Protein AF-A0A970FTD8-F1 (afdb_monomer_lite)

Foldseek 3Di:
DDDPVVVVVVLCVVQVVDQDAWEWEDDPPDIATDDTSVNPDPWDFPDDDQVQQKTWTWDDDPNDTDIDMGGYHYDYPPDD

Radius of gyration: 13.35 Å; chains: 1; bounding box: 40×21×34 Å

Structure (mmCIF, N/CA/C/O backbone):
data_AF-A0A970FTD8-F1
#
_entry.id   AF-A0A970FTD8-F1
#
loop_
_atom_site.group_PDB
_atom_site.id
_atom_site.type_symbol
_atom_site.label_atom_id
_atom_site.label_alt_id
_atom_site.label_comp_id
_atom_site.label_asym_id
_atom_site.label_entity_id
_atom_site.label_seq_id
_atom_site.pdbx_PDB_ins_code
_atom_site.Cartn_x
_atom_site.Cartn_y
_atom_site.Cartn_z
_atom_site.occupancy
_atom_site.B_iso_or_equiv
_atom_site.auth_seq_id
_atom_site.auth_comp_id
_atom_site.auth_asym_id
_atom_site.auth_atom_id
_atom_site.pdbx_PDB_model_num
ATOM 1 N N . LEU A 1 1 ? 12.332 2.339 -19.228 1.00 61.25 1 LEU A N 1
ATOM 2 C CA . LEU A 1 1 ? 11.831 1.646 -18.024 1.00 61.25 1 LEU A CA 1
ATOM 3 C C . LEU A 1 1 ? 11.632 0.187 -18.403 1.00 61.25 1 LEU A C 1
ATOM 5 O O . LEU A 1 1 ? 10.968 -0.067 -19.403 1.00 61.25 1 LEU A O 1
ATOM 9 N N . GLN A 1 2 ? 12.280 -0.735 -17.699 1.00 76.06 2 GLN A N 1
ATOM 10 C CA . GLN A 1 2 ? 12.161 -2.185 -17.892 1.00 76.06 2 GLN A CA 1
ATOM 11 C C . GLN A 1 2 ? 12.114 -2.843 -16.508 1.00 76.06 2 GLN A C 1
ATOM 13 O O . GLN A 1 2 ? 12.679 -2.289 -15.570 1.00 76.06 2 GLN A O 1
ATOM 18 N N . GLY A 1 3 ? 11.452 -3.995 -16.376 1.00 75.38 3 GLY A N 1
ATOM 19 C CA . GLY A 1 3 ? 11.355 -4.706 -15.094 1.00 75.38 3 GLY A CA 1
ATOM 20 C C . GLY A 1 3 ? 10.658 -3.886 -14.001 1.00 75.38 3 GLY A C 1
ATOM 21 O O . GLY A 1 3 ? 9.667 -3.212 -14.272 1.00 75.38 3 GLY A O 1
ATOM 22 N N . GLU A 1 4 ? 11.201 -3.914 -12.785 1.00 68.31 4 GLU A N 1
ATOM 23 C CA . GLU A 1 4 ? 10.621 -3.310 -11.571 1.00 68.31 4 GLU A CA 1
ATOM 24 C C . GLU A 1 4 ? 10.318 -1.805 -11.714 1.00 68.31 4 GLU A C 1
ATOM 26 O O . GLU A 1 4 ? 9.294 -1.318 -11.233 1.00 68.31 4 GLU A O 1
ATOM 31 N N . ASP A 1 5 ? 11.150 -1.070 -12.457 1.00 71.69 5 ASP A N 1
ATOM 32 C CA . ASP A 1 5 ? 10.934 0.350 -12.757 1.00 71.69 5 ASP A CA 1
ATOM 33 C C . ASP A 1 5 ? 9.676 0.593 -13.600 1.00 71.69 5 ASP A C 1
ATOM 35 O O . ASP A 1 5 ? 8.972 1.595 -13.435 1.00 71.69 5 ASP A O 1
ATOM 39 N N . LEU A 1 6 ? 9.402 -0.310 -14.549 1.00 78.56 6 LEU A N 1
ATOM 40 C CA . LEU A 1 6 ? 8.197 -0.249 -15.369 1.00 78.56 6 LEU A CA 1
ATOM 41 C C . LEU A 1 6 ? 6.968 -0.572 -14.517 1.00 78.56 6 LEU A C 1
ATOM 43 O O . LEU A 1 6 ? 5.959 0.119 -14.640 1.00 78.56 6 LEU A O 1
ATOM 47 N N . ASP A 1 7 ? 7.068 -1.552 -13.622 1.00 74.62 7 ASP A N 1
ATOM 48 C CA . ASP A 1 7 ? 5.977 -1.929 -12.724 1.00 74.62 7 ASP A CA 1
ATOM 49 C C . ASP A 1 7 ? 5.612 -0.790 -11.765 1.00 74.62 7 ASP A C 1
ATOM 51 O O . ASP A 1 7 ? 4.429 -0.475 -11.609 1.00 74.62 7 ASP A O 1
ATOM 55 N N . TYR A 1 8 ? 6.610 -0.100 -11.204 1.00 71.81 8 TYR A N 1
ATOM 56 C CA . TYR A 1 8 ? 6.403 1.083 -10.367 1.00 71.81 8 TYR A CA 1
ATOM 57 C C . TYR A 1 8 ? 5.773 2.252 -11.143 1.00 71.81 8 TYR A C 1
ATOM 59 O O . TYR A 1 8 ? 4.822 2.883 -10.672 1.00 71.81 8 TYR A O 1
ATOM 67 N N . ALA A 1 9 ? 6.254 2.536 -12.358 1.00 79.12 9 ALA A N 1
ATOM 68 C CA . ALA A 1 9 ? 5.700 3.604 -13.189 1.00 79.12 9 ALA A CA 1
ATOM 69 C C . ALA A 1 9 ? 4.258 3.307 -13.635 1.00 79.12 9 ALA A C 1
ATOM 71 O O . ALA A 1 9 ? 3.403 4.194 -13.606 1.00 79.12 9 ALA A O 1
ATOM 72 N N . LEU A 1 10 ? 3.965 2.055 -14.002 1.00 78.94 10 LEU A N 1
ATOM 73 C CA . LEU A 1 10 ? 2.613 1.602 -14.326 1.00 78.94 10 LEU A CA 1
ATOM 74 C C . LEU A 1 10 ? 1.695 1.650 -13.104 1.00 78.94 10 LEU A C 1
ATOM 76 O O . LEU A 1 10 ? 0.528 2.009 -13.235 1.00 78.94 10 LEU A O 1
ATOM 80 N N . TRP A 1 11 ? 2.210 1.322 -11.921 1.00 76.56 11 TRP A N 1
ATOM 81 C CA . TRP A 1 11 ? 1.475 1.443 -10.668 1.00 76.56 11 TRP A CA 1
ATOM 82 C C . TRP A 1 11 ? 1.097 2.900 -10.371 1.00 76.56 11 TRP A C 1
ATOM 84 O O . TRP A 1 11 ? -0.080 3.187 -10.167 1.00 76.56 11 TRP A O 1
ATOM 94 N N . LEU A 1 12 ? 2.039 3.845 -10.466 1.00 75.56 12 LEU A N 1
ATOM 95 C CA . LEU A 1 12 ? 1.742 5.281 -10.350 1.00 75.56 12 LEU A CA 1
ATOM 96 C C . LEU A 1 12 ? 0.713 5.748 -11.387 1.00 75.56 12 LEU A C 1
ATOM 98 O O . LEU A 1 12 ? -0.206 6.496 -11.051 1.00 75.56 12 LEU A O 1
ATOM 102 N N . TYR A 1 13 ? 0.854 5.296 -12.636 1.00 80.38 13 TYR A N 1
ATOM 103 C CA . TYR A 1 13 ? -0.064 5.630 -13.723 1.00 80.38 13 TYR A CA 1
ATOM 104 C C . TYR A 1 13 ? -1.495 5.140 -13.451 1.00 80.38 13 TYR A C 1
ATOM 106 O O . TYR A 1 13 ? -2.436 5.907 -13.630 1.00 80.38 13 TYR A O 1
ATOM 114 N N . ARG A 1 14 ? -1.672 3.908 -12.944 1.00 79.00 14 ARG A N 1
ATOM 115 C CA . ARG A 1 14 ? -2.989 3.356 -12.556 1.00 79.00 14 ARG A CA 1
ATOM 116 C C . ARG A 1 14 ? -3.698 4.169 -11.472 1.00 79.00 14 ARG A C 1
ATOM 118 O O . ARG A 1 14 ? -4.916 4.087 -11.352 1.00 79.00 14 ARG A O 1
ATOM 125 N N . HIS A 1 15 ? -2.951 4.949 -10.696 1.00 75.25 15 HIS A N 1
ATOM 126 C CA . HIS A 1 15 ? -3.492 5.814 -9.651 1.00 75.25 15 HIS A CA 1
ATOM 127 C C . HIS A 1 15 ? -3.547 7.294 -10.061 1.00 75.25 15 HIS A C 1
ATOM 129 O O . HIS A 1 15 ? -3.577 8.157 -9.188 1.00 75.25 15 HIS A O 1
ATOM 135 N N . ASP A 1 16 ? -3.561 7.607 -11.363 1.00 77.50 16 ASP A N 1
ATOM 136 C CA . ASP A 1 16 ? -3.566 8.977 -11.908 1.00 77.50 16 ASP A CA 1
ATOM 137 C C . ASP A 1 16 ? -2.406 9.845 -11.380 1.00 77.50 16 ASP A C 1
ATOM 139 O O . ASP A 1 16 ? -2.535 11.058 -11.203 1.00 77.50 16 ASP A O 1
ATOM 143 N N . GLY A 1 17 ? -1.275 9.220 -11.033 1.00 71.69 17 GLY A N 1
ATOM 144 C CA . GLY A 1 17 ? -0.158 9.881 -10.349 1.00 71.69 17 GLY A CA 1
ATOM 145 C C . GLY A 1 17 ? -0.480 10.367 -8.926 1.00 71.69 17 GLY A C 1
ATOM 146 O O . GLY A 1 17 ? 0.358 11.002 -8.287 1.00 71.69 17 GLY A O 1
ATOM 147 N N . LEU A 1 18 ? -1.675 10.072 -8.407 1.00 71.12 18 LEU A N 1
ATOM 148 C CA . LEU A 1 18 ? -2.189 10.500 -7.111 1.00 71.12 18 LEU A CA 1
ATOM 149 C C . LEU A 1 18 ? -2.247 9.317 -6.142 1.00 71.12 18 LEU A C 1
ATOM 151 O O . LEU A 1 18 ? -3.219 8.563 -6.081 1.00 71.12 18 LEU A O 1
ATOM 155 N N . ILE A 1 19 ? -1.225 9.211 -5.296 1.00 73.12 19 ILE A N 1
ATOM 156 C CA . ILE A 1 19 ? -1.194 8.230 -4.208 1.00 73.12 19 ILE A CA 1
ATOM 157 C C . ILE A 1 19 ? -2.142 8.678 -3.090 1.00 73.12 19 ILE A C 1
ATOM 159 O O . ILE A 1 19 ? -1.783 9.438 -2.188 1.00 73.12 19 ILE A O 1
ATOM 163 N N . ARG A 1 20 ? -3.395 8.221 -3.167 1.00 71.62 20 ARG A N 1
ATOM 164 C CA . ARG A 1 20 ? -4.389 8.389 -2.099 1.00 71.62 20 ARG A CA 1
ATOM 165 C C . ARG A 1 20 ? -4.128 7.401 -0.952 1.00 71.62 20 ARG A C 1
ATOM 167 O O . ARG A 1 20 ? -3.507 6.361 -1.171 1.00 71.62 20 ARG A O 1
ATOM 174 N N . PRO A 1 21 ? -4.598 7.689 0.276 1.00 71.50 21 PRO A N 1
ATOM 175 C CA . PRO A 1 21 ? -4.528 6.725 1.369 1.00 71.50 21 PRO A CA 1
ATOM 176 C C . PRO A 1 21 ? -5.201 5.405 0.984 1.00 71.50 21 PRO A C 1
ATOM 178 O O . PRO A 1 21 ? -6.304 5.415 0.441 1.00 71.50 21 PRO A O 1
ATOM 181 N N . SER A 1 22 ? -4.559 4.280 1.290 1.00 74.56 22 SER A N 1
ATOM 182 C CA . SER A 1 22 ? -5.189 2.967 1.109 1.00 74.56 22 SER A CA 1
ATOM 183 C C . SER A 1 22 ? -6.138 2.661 2.267 1.00 74.56 22 SER A C 1
ATOM 185 O O . SER A 1 22 ? -5.962 3.154 3.387 1.00 74.56 22 SER A O 1
ATOM 187 N N . ARG A 1 23 ? -7.160 1.843 2.020 1.00 73.62 23 ARG A N 1
ATOM 188 C CA . ARG A 1 23 ? -8.036 1.321 3.077 1.00 73.62 23 ARG A CA 1
ATOM 189 C C . ARG A 1 23 ? -7.616 -0.103 3.380 1.00 73.62 23 ARG A C 1
ATOM 191 O O . ARG A 1 23 ? -7.442 -0.910 2.468 1.00 73.62 23 ARG A O 1
ATOM 198 N N . VAL A 1 24 ? -7.451 -0.397 4.660 1.00 73.81 24 VAL A N 1
ATOM 199 C CA . VAL A 1 24 ? -7.032 -1.712 5.139 1.00 73.81 24 VAL A CA 1
ATOM 200 C C . VAL A 1 24 ? -8.054 -2.242 6.137 1.00 73.81 24 VAL A C 1
ATOM 202 O O . VAL A 1 24 ? -8.598 -1.499 6.951 1.00 73.81 24 VAL A O 1
ATOM 205 N N . LEU A 1 25 ? -8.332 -3.533 6.041 1.00 68.25 25 LEU A N 1
ATOM 206 C CA . LEU A 1 25 ? -9.136 -4.310 6.968 1.00 68.25 25 LEU A CA 1
ATOM 207 C C . LEU A 1 25 ? -8.177 -5.145 7.813 1.00 68.25 25 LEU A C 1
ATOM 209 O O . LEU A 1 25 ? -7.337 -5.851 7.255 1.00 68.25 25 LEU A O 1
ATOM 213 N N . GLN 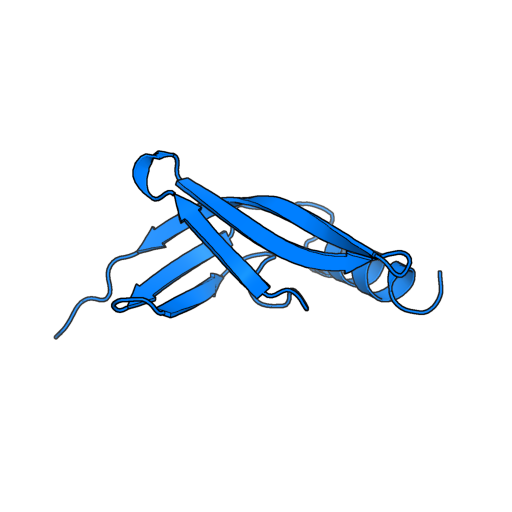A 1 26 ? -8.300 -5.080 9.135 1.00 66.31 26 GLN A N 1
ATOM 214 C CA . GLN A 1 26 ? -7.546 -5.955 10.029 1.00 66.31 26 GLN A CA 1
ATOM 215 C C . GLN A 1 26 ? -8.473 -7.018 10.623 1.00 66.31 26 GLN A C 1
ATOM 217 O O . GLN A 1 26 ? -9.498 -6.687 11.217 1.00 66.31 26 GLN A O 1
ATOM 222 N N . ALA A 1 27 ? -8.093 -8.287 10.477 1.00 57.47 27 ALA A N 1
ATOM 223 C CA . ALA A 1 27 ? -8.767 -9.440 11.061 1.00 57.47 27 ALA A CA 1
ATOM 224 C C . ALA A 1 27 ? -7.748 -10.251 11.877 1.00 57.47 27 ALA A C 1
ATOM 226 O O . ALA A 1 27 ? -6.968 -11.031 11.334 1.00 57.47 27 ALA A O 1
ATOM 227 N N . GLY A 1 28 ? -7.712 -10.023 13.194 1.00 65.69 28 GLY A N 1
ATOM 228 C CA . GLY A 1 28 ? -6.662 -10.575 14.056 1.00 65.69 28 GLY A CA 1
ATOM 229 C C . GLY A 1 28 ? -5.280 -10.038 13.666 1.00 65.69 28 GLY A C 1
ATOM 230 O O . GLY A 1 28 ? -5.070 -8.821 13.665 1.00 65.69 28 GLY A O 1
ATOM 231 N N . ASP A 1 29 ? -4.369 -10.945 13.311 1.00 62.44 29 ASP A N 1
ATOM 232 C CA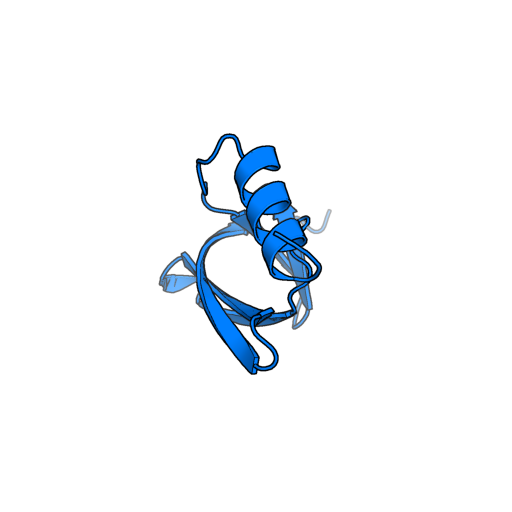 . ASP A 1 29 ? -3.005 -10.628 12.857 1.00 62.44 29 ASP A CA 1
ATOM 233 C C . ASP A 1 29 ? -2.905 -10.425 11.334 1.00 62.44 29 ASP A C 1
ATOM 235 O O . ASP A 1 29 ? -1.855 -10.034 10.821 1.00 62.44 29 ASP A O 1
ATOM 239 N N . GLU A 1 30 ? -3.989 -10.677 10.595 1.00 58.94 30 GLU A N 1
ATOM 240 C CA . GLU A 1 30 ? -4.025 -10.529 9.145 1.00 58.94 30 GLU A CA 1
ATOM 241 C C . GLU A 1 30 ? -4.486 -9.119 8.754 1.00 58.94 30 GLU A C 1
ATOM 243 O O . GLU A 1 30 ? -5.496 -8.606 9.243 1.00 58.94 30 GLU A O 1
ATOM 248 N N . ILE A 1 31 ? -3.741 -8.482 7.848 1.00 67.31 31 ILE A N 1
ATOM 249 C CA . ILE A 1 31 ? -4.077 -7.171 7.290 1.00 67.31 31 ILE A CA 1
ATOM 250 C C . ILE A 1 31 ? -4.359 -7.355 5.805 1.00 67.31 31 ILE A C 1
ATOM 252 O O . ILE A 1 31 ? -3.478 -7.738 5.037 1.00 67.31 31 ILE A O 1
ATOM 256 N N . LYS A 1 32 ? -5.581 -7.026 5.395 1.00 70.69 32 LYS A N 1
ATOM 257 C CA . LYS A 1 32 ? -6.029 -7.072 4.007 1.00 70.69 32 LYS A CA 1
ATOM 258 C C . LYS A 1 32 ? -6.229 -5.659 3.483 1.00 70.69 32 LYS A C 1
ATOM 260 O O . LYS A 1 32 ? -7.015 -4.895 4.035 1.00 70.69 32 LYS A O 1
ATOM 265 N N . VAL A 1 33 ? -5.558 -5.300 2.396 1.00 71.75 33 VAL A N 1
ATOM 266 C CA . VAL A 1 33 ? -5.880 -4.062 1.677 1.00 71.75 33 VAL A CA 1
ATOM 267 C C . VAL A 1 33 ? -7.174 -4.277 0.903 1.00 71.75 33 VAL A C 1
ATOM 269 O O . VAL A 1 33 ? -7.361 -5.327 0.293 1.00 71.75 33 VAL A O 1
ATOM 272 N N . ILE A 1 34 ? -8.082 -3.308 0.954 1.00 75.00 34 ILE A N 1
ATOM 273 C CA . ILE A 1 34 ? -9.389 -3.400 0.288 1.00 75.00 34 ILE A CA 1
ATOM 274 C C . ILE A 1 34 ? -9.653 -2.244 -0.683 1.00 75.00 34 ILE A C 1
ATOM 276 O O . ILE A 1 34 ? -10.628 -2.300 -1.424 1.00 75.00 34 ILE A O 1
ATOM 280 N N . ASP A 1 35 ? -8.823 -1.197 -0.662 1.00 70.88 35 ASP A N 1
ATOM 281 C CA . ASP A 1 35 ? -8.934 -0.041 -1.556 1.00 70.88 35 ASP A CA 1
ATOM 282 C C . ASP A 1 35 ? -7.616 0.749 -1.602 1.00 70.88 35 ASP A C 1
ATOM 284 O O . ASP A 1 35 ? -6.848 0.764 -0.632 1.00 70.88 35 ASP A O 1
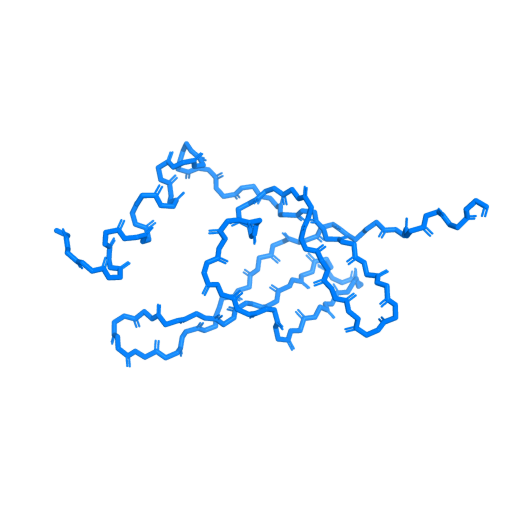ATOM 288 N N . GLY A 1 36 ? -7.409 1.478 -2.694 1.00 71.62 36 GLY A N 1
ATOM 289 C CA . GLY A 1 36 ? -6.281 2.375 -2.896 1.00 71.62 36 GLY A CA 1
ATOM 290 C C . GLY A 1 36 ? -4.992 1.687 -3.361 1.00 71.62 36 GLY A C 1
ATOM 291 O O . GLY A 1 36 ? -4.982 0.500 -3.677 1.00 71.62 36 GLY A O 1
ATOM 292 N N . PRO A 1 37 ? -3.884 2.442 -3.424 1.00 70.56 37 PRO A N 1
ATOM 293 C CA . PRO A 1 37 ? -2.669 2.028 -4.120 1.00 70.56 37 PRO A CA 1
ATOM 294 C C . PRO A 1 37 ? -1.979 0.781 -3.568 1.00 70.56 37 PRO A C 1
ATOM 296 O O . PRO A 1 37 ? -1.218 0.129 -4.274 1.00 70.56 37 PRO A O 1
ATOM 299 N N . LEU A 1 38 ? -2.264 0.396 -2.329 1.00 72.06 38 LEU A N 1
ATOM 300 C CA . LEU A 1 38 ? -1.743 -0.844 -1.769 1.00 72.06 38 LEU A CA 1
ATOM 301 C C . LEU A 1 38 ? -2.505 -2.102 -2.205 1.00 72.06 38 LEU A C 1
ATOM 303 O O . LEU A 1 38 ? -2.028 -3.194 -1.920 1.00 72.06 38 LEU A O 1
ATOM 307 N N . LEU A 1 39 ? -3.667 -1.974 -2.858 1.00 70.75 39 LEU A N 1
ATOM 308 C CA . LEU A 1 39 ? -4.484 -3.117 -3.284 1.00 70.75 39 LEU A CA 1
ATOM 309 C C . LEU A 1 39 ? -3.786 -3.929 -4.380 1.00 70.75 39 LEU A C 1
ATOM 311 O O . LEU A 1 39 ? -3.800 -5.155 -4.346 1.00 70.75 39 LEU A O 1
ATOM 315 N N . ASP A 1 40 ? -3.118 -3.220 -5.289 1.00 66.00 40 ASP A N 1
ATOM 316 C CA . ASP A 1 40 ? -2.408 -3.794 -6.433 1.00 66.00 40 ASP A CA 1
ATOM 317 C C . ASP A 1 40 ? -0.882 -3.683 -6.267 1.00 66.00 40 ASP A C 1
ATOM 319 O O . ASP A 1 40 ? -0.129 -3.836 -7.232 1.00 66.00 40 ASP A O 1
ATOM 323 N N . ALA A 1 41 ? -0.411 -3.341 -5.062 1.00 60.97 41 ALA A N 1
ATOM 324 C CA . ALA A 1 41 ? 1.013 -3.266 -4.776 1.00 60.97 41 ALA A CA 1
ATOM 325 C C . ALA A 1 41 ? 1.591 -4.682 -4.682 1.00 60.97 41 ALA A C 1
ATOM 327 O O . ALA A 1 41 ? 1.118 -5.512 -3.911 1.00 60.97 41 ALA A O 1
ATOM 328 N N . SER A 1 42 ? 2.680 -4.937 -5.402 1.00 59.81 42 SER A N 1
ATOM 329 C CA . SER A 1 42 ? 3.469 -6.177 -5.361 1.00 59.81 42 SER A CA 1
ATOM 330 C C . SER A 1 42 ? 4.281 -6.352 -4.060 1.00 59.81 42 SER A C 1
ATOM 332 O O . SER A 1 42 ? 5.265 -7.086 -4.029 1.00 59.81 42 SER A O 1
ATOM 334 N N . GLY A 1 43 ? 3.883 -5.675 -2.977 1.00 63.94 43 GLY A N 1
ATOM 335 C CA . GLY A 1 43 ? 4.607 -5.607 -1.711 1.00 63.94 43 GLY A CA 1
ATOM 336 C C . GLY A 1 43 ? 3.898 -6.296 -0.545 1.00 63.94 43 GLY A C 1
ATOM 337 O O . GLY A 1 43 ? 2.692 -6.530 -0.554 1.00 63.94 43 GLY A O 1
ATOM 338 N N . LYS A 1 44 ? 4.657 -6.586 0.512 1.00 75.56 44 LYS A N 1
ATOM 339 C CA . LYS A 1 44 ? 4.175 -7.182 1.761 1.00 75.56 44 LYS A CA 1
ATOM 340 C C . LYS A 1 44 ? 3.972 -6.107 2.826 1.00 75.56 44 LYS A C 1
ATOM 342 O O . LYS A 1 44 ? 4.888 -5.343 3.124 1.00 75.56 44 LYS A O 1
ATOM 347 N N . ILE A 1 45 ? 2.802 -6.082 3.465 1.00 77.44 45 ILE A N 1
ATOM 348 C CA . ILE A 1 45 ? 2.590 -5.270 4.670 1.00 77.44 45 ILE A CA 1
ATOM 349 C C . ILE A 1 45 ? 3.416 -5.867 5.810 1.00 77.44 45 ILE A C 1
ATOM 351 O O . ILE A 1 45 ? 3.248 -7.033 6.161 1.00 77.44 45 ILE A O 1
ATOM 355 N N . ILE A 1 46 ? 4.302 -5.064 6.395 1.00 85.00 46 ILE A N 1
ATOM 356 C CA . ILE A 1 46 ? 5.180 -5.500 7.493 1.00 85.00 46 ILE A CA 1
ATOM 357 C C . ILE A 1 46 ? 4.805 -4.877 8.839 1.00 85.00 46 ILE A C 1
ATOM 359 O O . ILE A 1 46 ? 5.226 -5.367 9.883 1.00 85.00 46 ILE A O 1
ATOM 363 N N . ARG A 1 47 ? 4.024 -3.788 8.830 1.00 85.12 47 ARG A N 1
ATOM 364 C CA . ARG A 1 47 ? 3.553 -3.110 10.043 1.00 85.12 47 ARG A CA 1
ATOM 365 C C . ARG A 1 47 ? 2.318 -2.263 9.763 1.00 85.12 47 ARG A C 1
ATOM 367 O O . ARG A 1 47 ? 2.259 -1.571 8.748 1.00 85.12 47 ARG A O 1
ATOM 374 N N . LEU A 1 48 ? 1.401 -2.231 10.725 1.00 83.06 48 LEU A N 1
ATOM 375 C CA . LEU A 1 48 ? 0.279 -1.299 10.779 1.00 83.06 48 LEU A CA 1
ATOM 376 C C . LEU A 1 48 ? 0.294 -0.551 12.114 1.00 83.06 48 LEU A C 1
ATOM 378 O O . LEU A 1 48 ? 0.398 -1.150 13.180 1.00 83.06 48 LEU A O 1
ATOM 382 N N . ASP A 1 49 ? 0.199 0.770 12.041 1.00 86.19 49 ASP A N 1
ATOM 383 C CA . ASP A 1 49 ? -0.005 1.662 13.176 1.00 86.19 49 ASP A CA 1
ATOM 384 C C . ASP A 1 49 ? -1.372 2.323 13.015 1.00 86.19 49 ASP A C 1
ATOM 386 O O . ASP A 1 49 ? -1.537 3.311 12.293 1.00 86.19 49 ASP A O 1
ATOM 390 N N . GLN A 1 50 ? -2.375 1.742 13.670 1.00 82.44 50 GLN A N 1
ATOM 391 C CA . GLN A 1 50 ? -3.749 2.230 13.587 1.00 82.44 50 GLN A CA 1
ATOM 392 C C . GLN A 1 50 ? -3.906 3.614 14.228 1.00 82.44 50 GLN A C 1
ATOM 394 O O . GLN A 1 50 ? -4.623 4.460 13.693 1.00 82.44 50 GLN A O 1
ATOM 399 N N . ARG A 1 51 ? -3.195 3.876 15.337 1.00 85.19 51 ARG A N 1
ATOM 400 C CA . ARG A 1 51 ? -3.260 5.148 16.076 1.00 85.19 51 ARG A CA 1
ATOM 401 C C . ARG A 1 51 ? -2.817 6.311 15.197 1.00 85.19 51 ARG A C 1
ATOM 403 O O . ARG A 1 51 ? -3.455 7.362 15.191 1.00 85.19 51 ARG A O 1
ATOM 410 N N . HIS A 1 52 ? -1.735 6.116 14.451 1.00 86.31 52 HIS A N 1
ATOM 411 C CA . HIS A 1 52 ? -1.190 7.124 13.546 1.00 86.31 52 HIS A CA 1
ATOM 412 C C . HIS A 1 52 ? -1.664 6.971 12.098 1.00 86.31 52 HIS A C 1
ATOM 414 O O . HIS A 1 52 ? -1.265 7.772 11.252 1.00 86.31 52 HIS A O 1
ATOM 420 N N . ARG A 1 53 ? -2.545 6.000 11.815 1.00 84.25 53 ARG A N 1
ATOM 421 C CA . ARG A 1 53 ? -3.104 5.734 10.481 1.00 84.25 53 ARG A CA 1
ATOM 422 C C . ARG A 1 53 ? -2.013 5.551 9.424 1.00 84.25 53 ARG A C 1
ATOM 424 O O . ARG A 1 53 ? -2.068 6.141 8.345 1.00 84.25 53 ARG A O 1
ATOM 431 N N . ARG A 1 54 ? -0.995 4.750 9.749 1.00 85.44 54 ARG A N 1
ATOM 432 C CA . ARG A 1 54 ? 0.133 4.439 8.858 1.00 85.44 54 ARG A CA 1
ATOM 433 C C . ARG A 1 54 ? 0.301 2.946 8.668 1.00 85.44 54 ARG A C 1
ATOM 435 O O . ARG A 1 54 ? 0.190 2.177 9.615 1.00 85.44 54 ARG A O 1
ATOM 442 N N . VAL A 1 55 ? 0.667 2.562 7.456 1.00 82.00 55 VAL A N 1
ATOM 443 C CA . VAL A 1 55 ? 1.086 1.204 7.110 1.00 82.00 55 VAL A CA 1
ATOM 444 C C . VAL A 1 55 ? 2.471 1.252 6.479 1.00 82.00 55 VAL A C 1
ATOM 446 O O . VAL A 1 55 ? 2.797 2.211 5.777 1.00 82.00 55 VAL A O 1
ATOM 449 N N . TRP A 1 56 ? 3.286 0.237 6.750 1.00 84.94 56 TRP A N 1
ATOM 450 C CA . TRP A 1 56 ? 4.590 0.039 6.127 1.00 84.94 56 TRP A CA 1
ATOM 451 C C . TRP A 1 56 ? 4.516 -1.160 5.201 1.00 84.94 56 TRP A C 1
ATOM 453 O O . TRP A 1 56 ? 4.057 -2.233 5.605 1.00 84.94 56 TRP A O 1
ATOM 463 N N . VAL A 1 57 ? 4.983 -0.962 3.974 1.00 77.44 57 VAL A N 1
ATOM 464 C CA . VAL A 1 57 ? 4.973 -1.973 2.922 1.00 77.44 57 VAL A CA 1
ATOM 465 C C . VAL A 1 57 ? 6.389 -2.138 2.400 1.00 77.44 57 VAL A C 1
ATOM 467 O O . VAL A 1 57 ? 7.033 -1.146 2.057 1.00 77.44 57 VAL A O 1
ATOM 470 N N . SER A 1 58 ? 6.854 -3.386 2.394 1.00 79.06 58 SER A N 1
ATOM 471 C CA . SER A 1 58 ? 8.130 -3.797 1.809 1.00 79.06 58 SER A CA 1
ATOM 472 C C . SER A 1 58 ? 7.900 -4.304 0.394 1.00 79.06 58 SER A C 1
ATOM 474 O O . SER A 1 58 ? 6.955 -5.065 0.180 1.00 79.06 58 SER A O 1
ATOM 476 N N . PHE A 1 59 ? 8.723 -3.888 -0.558 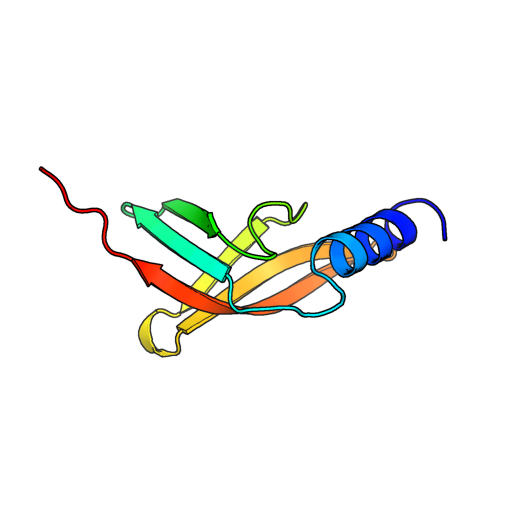1.00 68.75 59 PHE A N 1
ATOM 477 C CA . PHE A 1 59 ? 8.687 -4.379 -1.930 1.00 68.75 59 PHE A CA 1
ATOM 478 C C . PHE A 1 59 ? 10.091 -4.356 -2.548 1.00 68.75 59 PHE A C 1
ATOM 480 O O . PHE A 1 59 ? 10.897 -3.492 -2.183 1.00 68.75 59 PHE A O 1
ATOM 487 N N . PRO A 1 60 ? 10.381 -5.262 -3.496 1.00 66.94 60 PRO A N 1
ATOM 488 C CA . PRO A 1 60 ? 11.616 -5.216 -4.263 1.00 66.94 60 PRO A CA 1
ATOM 489 C C . PRO A 1 60 ? 11.611 -4.004 -5.202 1.00 66.94 60 PRO A C 1
ATOM 491 O O . PRO A 1 60 ? 10.626 -3.747 -5.899 1.00 66.94 60 PRO A O 1
ATOM 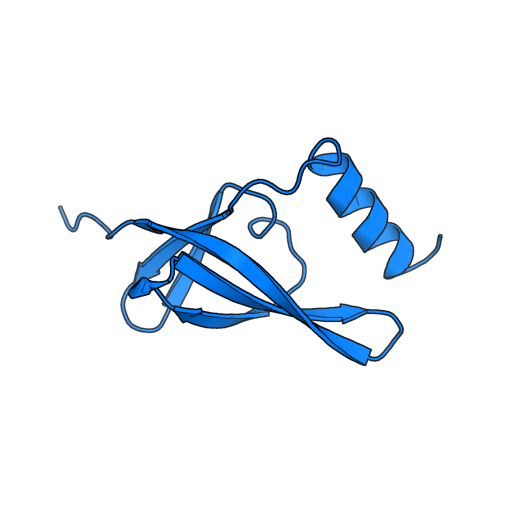494 N N . PHE A 1 61 ? 12.699 -3.238 -5.187 1.00 67.56 61 PHE A N 1
ATOM 495 C CA . PHE A 1 61 ? 12.937 -2.117 -6.087 1.00 67.56 61 PHE A CA 1
ATOM 496 C C . PHE A 1 61 ? 14.437 -1.868 -6.244 1.00 67.56 61 PHE A C 1
ATOM 498 O O . PHE A 1 61 ? 15.141 -1.655 -5.252 1.00 67.56 61 PHE A O 1
ATOM 505 N N . ASP A 1 62 ? 14.899 -1.837 -7.494 1.00 69.56 62 ASP A N 1
ATOM 506 C CA . ASP A 1 62 ? 16.315 -1.668 -7.851 1.00 69.56 62 ASP A CA 1
ATOM 507 C C . ASP A 1 62 ? 17.184 -2.792 -7.256 1.00 69.56 62 ASP A C 1
ATOM 509 O O . ASP A 1 62 ? 18.271 -2.572 -6.726 1.00 69.56 62 ASP A O 1
ATOM 513 N N . GLY A 1 63 ? 16.652 -4.023 -7.266 1.00 75.50 63 GLY A N 1
ATOM 514 C CA . GLY A 1 63 ? 17.327 -5.199 -6.707 1.00 75.50 63 GLY A CA 1
ATOM 515 C C . GLY A 1 63 ? 17.467 -5.204 -5.177 1.00 75.50 63 GLY A C 1
ATOM 516 O O . GLY A 1 63 ? 18.109 -6.103 -4.631 1.00 75.50 63 GLY A O 1
ATOM 517 N N . GLU A 1 64 ? 16.865 -4.241 -4.474 1.00 77.25 64 GLU A N 1
ATOM 518 C CA . GLU A 1 64 ? 16.862 -4.144 -3.013 1.00 77.25 64 GLU A CA 1
ATOM 519 C C . GLU A 1 64 ? 15.433 -4.178 -2.449 1.00 77.25 64 GLU A C 1
ATOM 521 O O . GLU A 1 64 ? 14.492 -3.668 -3.050 1.00 77.25 64 GLU A O 1
ATOM 526 N N . GLU A 1 65 ? 15.255 -4.723 -1.242 1.00 80.62 65 GLU A N 1
ATOM 527 C CA . GLU A 1 65 ? 13.992 -4.573 -0.510 1.00 80.62 65 GLU A CA 1
ATOM 528 C C . GLU A 1 65 ? 13.871 -3.145 0.029 1.00 80.62 65 GLU A C 1
ATOM 530 O O . GLU A 1 65 ? 14.658 -2.692 0.869 1.00 80.62 65 GLU A O 1
ATOM 535 N N . ARG A 1 66 ? 12.854 -2.423 -0.436 1.00 79.12 66 ARG A N 1
ATOM 536 C CA . ARG A 1 66 ? 12.535 -1.071 0.012 1.00 79.12 66 ARG A CA 1
ATOM 537 C C . ARG A 1 66 ? 11.291 -1.098 0.875 1.00 79.12 66 ARG A C 1
ATOM 539 O O . ARG A 1 66 ? 10.275 -1.678 0.519 1.00 79.12 66 ARG A O 1
ATOM 546 N N . THR A 1 67 ? 11.349 -0.395 2.002 1.00 81.38 67 THR A N 1
ATOM 547 C CA . THR A 1 67 ? 10.170 -0.138 2.831 1.00 81.38 67 THR A CA 1
ATOM 548 C C . THR A 1 67 ? 9.711 1.298 2.640 1.00 81.38 67 THR A C 1
ATOM 550 O O . THR A 1 67 ? 10.447 2.239 2.935 1.00 81.38 67 THR A O 1
ATOM 553 N N . VAL A 1 68 ? 8.457 1.472 2.235 1.00 73.81 68 VAL A N 1
ATOM 554 C CA . VAL A 1 68 ? 7.780 2.774 2.265 1.00 73.81 68 VAL A CA 1
ATOM 555 C C . VAL A 1 68 ? 6.678 2.756 3.304 1.00 73.81 68 VAL A C 1
ATOM 557 O O . VAL A 1 68 ? 6.248 1.704 3.777 1.00 73.81 68 VAL A O 1
ATOM 560 N N . SER A 1 69 ? 6.207 3.941 3.674 1.00 79.44 69 SER A N 1
ATOM 561 C CA . SER A 1 69 ? 5.039 4.053 4.535 1.00 79.44 69 SER A CA 1
ATOM 562 C C . SER A 1 69 ? 4.030 5.029 3.977 1.00 79.44 69 SER A C 1
ATOM 564 O O . SER A 1 69 ? 4.374 6.109 3.501 1.00 79.44 69 SER A O 1
ATOM 566 N N . LEU A 1 70 ? 2.774 4.608 4.046 1.00 75.06 70 LEU A N 1
ATOM 567 C CA . LEU A 1 70 ? 1.638 5.274 3.436 1.00 75.06 70 LEU A CA 1
ATOM 568 C C . LEU A 1 70 ? 0.555 5.493 4.484 1.00 75.06 70 LEU A C 1
ATOM 570 O O . LEU A 1 70 ? 0.464 4.770 5.482 1.00 75.06 70 LEU A O 1
ATOM 574 N N . SER A 1 71 ? -0.275 6.501 4.244 1.00 76.38 71 SER A N 1
ATOM 575 C CA . SER A 1 71 ? -1.484 6.714 5.029 1.00 76.38 71 SER A CA 1
ATOM 576 C C . SER A 1 71 ? -2.450 5.552 4.802 1.00 76.38 71 SER A C 1
ATOM 578 O O . SER A 1 71 ? -2.727 5.185 3.657 1.00 76.38 71 SER A O 1
ATOM 580 N N . ALA A 1 72 ? -2.985 5.003 5.888 1.00 76.19 72 ALA A N 1
ATOM 581 C CA . ALA A 1 72 ? -3.960 3.925 5.865 1.00 76.19 72 ALA A CA 1
ATOM 582 C C . ALA A 1 72 ? -5.149 4.252 6.769 1.00 76.19 72 ALA A C 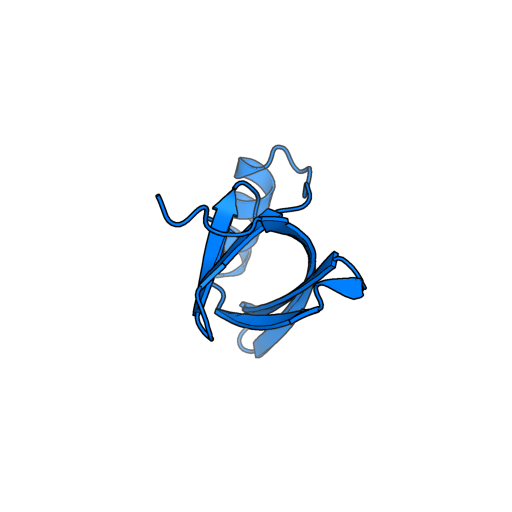1
ATOM 584 O O . ALA A 1 72 ? -4.971 4.700 7.900 1.00 76.19 72 ALA A O 1
ATOM 585 N N . SER A 1 73 ? -6.366 4.003 6.289 1.00 77.19 73 SER A N 1
ATOM 586 C CA . SER A 1 73 ? -7.552 4.001 7.153 1.00 77.19 73 SER A CA 1
ATOM 587 C C . SER A 1 73 ? -7.928 2.563 7.484 1.00 77.19 73 SER A C 1
ATOM 589 O O . SER A 1 73 ? -8.106 1.746 6.580 1.00 77.19 73 SER A O 1
ATOM 591 N N . CYS A 1 74 ? -7.986 2.258 8.782 1.00 69.38 74 CYS A N 1
ATOM 592 C CA . CYS A 1 74 ? -8.390 0.948 9.268 1.00 69.38 74 CYS A CA 1
ATOM 593 C C . CYS A 1 74 ? -9.912 0.910 9.375 1.00 69.38 74 CYS A C 1
ATOM 595 O O . CYS A 1 74 ? -10.516 1.852 9.895 1.00 69.38 74 CYS A O 1
ATOM 597 N N . ILE A 1 75 ? -10.518 -0.161 8.884 1.00 72.75 75 ILE A N 1
ATOM 598 C CA . ILE A 1 75 ? -11.939 -0.436 9.080 1.00 72.75 75 ILE A CA 1
ATOM 599 C C . ILE A 1 75 ? -12.037 -1.697 9.919 1.00 72.75 75 ILE A C 1
ATOM 601 O O . ILE A 1 75 ? -11.326 -2.664 9.653 1.00 72.75 75 ILE A O 1
ATOM 605 N N . GLU A 1 76 ? -12.894 -1.685 10.932 1.00 62.69 76 GLU A N 1
ATOM 606 C CA . GLU A 1 76 ? -13.209 -2.892 11.687 1.00 62.69 76 GLU A CA 1
ATOM 607 C C . GLU A 1 76 ? -14.125 -3.787 10.845 1.00 62.69 76 GLU A C 1
ATOM 609 O O . GLU A 1 76 ? -15.074 -3.310 10.214 1.00 62.69 76 GLU A O 1
ATOM 614 N N . ALA A 1 77 ? -13.835 -5.089 10.817 1.00 56.81 77 ALA A N 1
ATOM 615 C CA . ALA A 1 77 ? -14.755 -6.063 10.252 1.00 56.81 77 ALA A CA 1
ATOM 616 C C . ALA A 1 77 ? -16.019 -6.093 11.124 1.00 56.81 77 ALA A C 1
ATOM 618 O O . ALA A 1 77 ? -15.957 -6.467 12.295 1.00 56.81 77 ALA A O 1
ATOM 619 N N . GLN A 1 78 ? -17.167 -5.691 10.572 1.00 48.78 78 GLN A N 1
ATOM 620 C CA . GLN A 1 78 ? -18.448 -5.946 11.226 1.00 48.78 78 GLN A CA 1
ATOM 621 C C . GLN A 1 78 ? -18.713 -7.451 11.160 1.00 48.78 78 GLN A C 1
ATOM 623 O O . GLN A 1 78 ? -19.082 -7.977 10.112 1.00 48.78 78 GLN A O 1
ATOM 628 N N . ASN A 1 79 ? -18.489 -8.139 12.278 1.00 46.16 79 ASN A N 1
ATOM 629 C CA . ASN A 1 79 ? -19.012 -9.482 12.484 1.00 46.16 79 ASN A CA 1
ATOM 630 C C . ASN A 1 79 ? -20.537 -9.351 12.613 1.00 46.16 79 ASN A C 1
ATOM 632 O O . ASN A 1 79 ? -21.018 -8.788 13.599 1.00 46.16 79 ASN A O 1
ATOM 636 N N . GLY A 1 80 ? -21.260 -9.774 11.575 1.00 40.66 80 GLY A N 1
ATOM 637 C CA . GLY A 1 80 ? -22.712 -9.965 11.613 1.00 40.66 80 GLY A CA 1
ATOM 638 C C . GLY A 1 80 ? -23.099 -11.224 12.370 1.00 40.66 80 GLY A C 1
ATOM 639 O O . GLY A 1 80 ? -22.268 -12.161 12.411 1.00 40.66 80 GLY A O 1
#

pLDDT: mean 72.66, std 8.86, range [40.66, 86.31]

Secondary structure (DSSP, 8-state):
--THHHHHHHHHHHTTT--PPEEEEEETTEEEEEESTTSS-SSEEEEEETTTTEEEEEEEETTEEEEEEEEEEEEE----

Sequence (80 aa):
LQGEDLDYALWLYRHDGLIRPSRVLQAGDEIKVIDGPLLDASGKIIRLDQRHRRVWVSFPFDGEERTVSLSASCIEAQNG